Protein AF-A0A892ZCK6-F1 (afdb_monomer)

pLDDT: mean 88.58, std 11.49, range [42.09, 98.31]

Secondary structure (DSSP, 8-state):
-------------HHHHHHHHHHHHHTTS-HHHHHHHHHHHHHHHHHHTTSTTHHHHHHHHHHHHHHHHHHHHHHHHHHS-THHHHHHHHHHHHHHHHHHHHTT-

InterPro domains:
  IPR005569 Arc-like DNA binding domain [PF03869] (2-44)
  IPR010985 Ribbon-helix-helix [SSF47598] (3-45)
  IPR013321 Arc-type ribbon-helix-helix [G3DSA:1.10.1220.10] (1-48)

Solvent-accessible surface area (backbone atoms only — not comparable to full-atom values): 6081 Å² total; per-residue (Å²): 134,85,76,90,69,76,84,80,85,77,89,67,59,69,68,60,48,54,52,46,45,53,50,10,56,76,70,74,45,53,52,65,57,46,51,50,50,52,51,53,52,43,52,50,33,13,60,76,59,74,34,101,56,11,52,61,52,50,53,54,52,49,56,51,50,52,54,50,51,52,52,50,51,54,48,48,46,67,78,64,39,56,65,65,58,52,51,52,50,53,53,50,53,51,52,52,50,54,51,53,58,63,75,73,111

Foldseek 3Di:
DPDPDDDDDDDDDPVVQVVLCVVCVVVVHDSVVSVVVVVVVLVVLCVVVVHNRSVVVVVVVVVVVVVVVVVVVVVCCVVPVCPVVVVVVVVVVVVVVVVVVVVVD

Mean predicted aligned error: 10.71 Å

Structure (mmCIF, N/CA/C/O backbone):
data_AF-A0A892ZCK6-F1
#
_entry.id   AF-A0A892ZCK6-F1
#
loop_
_atom_site.group_PDB
_atom_site.id
_atom_site.type_symbol
_atom_site.label_atom_id
_atom_site.label_alt_id
_atom_site.label_comp_id
_atom_site.label_asym_id
_atom_site.label_entity_id
_atom_site.label_seq_id
_atom_site.pdbx_PDB_ins_code
_atom_site.Cartn_x
_atom_site.Cartn_y
_atom_site.Cartn_z
_atom_site.occupancy
_atom_site.B_iso_or_equiv
_atom_site.auth_seq_id
_atom_site.auth_comp_id
_atom_site.auth_asym_id
_atom_site.auth_atom_id
_atom_site.pdbx_PDB_model_num
ATOM 1 N N . MET A 1 1 ? 3.701 10.411 31.378 1.00 42.09 1 MET A N 1
ATOM 2 C CA . MET A 1 1 ? 2.439 11.151 31.573 1.00 42.09 1 MET A CA 1
ATOM 3 C C . MET A 1 1 ? 1.363 10.464 30.758 1.00 42.09 1 MET A C 1
ATOM 5 O O . MET A 1 1 ? 1.347 10.606 29.542 1.00 42.09 1 MET A O 1
ATOM 9 N N . SER A 1 2 ? 0.539 9.650 31.408 1.00 49.34 2 SER A N 1
ATOM 10 C CA . SER A 1 2 ? -0.589 8.976 30.768 1.00 49.34 2 SER A CA 1
ATOM 11 C C . SER A 1 2 ? -1.678 10.024 30.560 1.00 49.34 2 SER A C 1
ATOM 13 O O . SER A 1 2 ? -2.291 10.463 31.527 1.00 49.34 2 SER A O 1
ATOM 15 N N . ARG A 1 3 ? -1.847 10.517 29.326 1.00 60.03 3 ARG A N 1
ATOM 16 C CA . ARG A 1 3 ? -3.019 11.331 28.992 1.00 60.03 3 ARG A CA 1
ATOM 17 C C . ARG A 1 3 ? -4.241 10.436 29.178 1.00 60.03 3 ARG A C 1
ATOM 19 O O . ARG A 1 3 ? -4.319 9.385 28.548 1.00 60.03 3 ARG A O 1
ATOM 26 N N . ASP A 1 4 ? -5.144 10.865 30.049 1.00 64.44 4 ASP A N 1
ATOM 27 C CA . ASP A 1 4 ? -6.432 10.244 30.362 1.00 64.44 4 ASP A CA 1
ATOM 28 C C . ASP A 1 4 ? -7.380 10.388 29.154 1.00 64.44 4 ASP A C 1
ATOM 30 O O . ASP A 1 4 ? -8.356 11.135 29.156 1.00 64.44 4 ASP A O 1
ATOM 34 N N . ILE A 1 5 ? -7.010 9.771 28.031 1.00 66.12 5 ILE A N 1
ATOM 35 C CA . ILE A 1 5 ? -7.838 9.737 26.830 1.00 66.12 5 ILE A CA 1
ATOM 36 C C . ILE A 1 5 ? -8.816 8.594 27.041 1.00 66.12 5 ILE A C 1
ATOM 38 O O . ILE A 1 5 ? -8.431 7.423 27.001 1.00 66.12 5 ILE A O 1
ATOM 42 N N . ALA A 1 6 ? -10.080 8.940 27.280 1.00 71.12 6 ALA A N 1
ATOM 43 C CA . ALA A 1 6 ? -11.150 7.959 27.334 1.00 71.12 6 ALA A CA 1
ATOM 44 C C . ALA A 1 6 ? -11.124 7.111 26.044 1.00 71.12 6 ALA A C 1
ATOM 46 O O . ALA A 1 6 ? -11.071 7.682 24.949 1.00 71.12 6 ALA A O 1
ATOM 47 N N . PRO A 1 7 ? -11.146 5.769 26.137 1.00 75.75 7 PRO A N 1
ATOM 48 C CA . PRO A 1 7 ? -11.122 4.913 24.960 1.00 75.75 7 PRO A CA 1
ATOM 49 C C . PRO A 1 7 ? -12.286 5.246 24.021 1.00 75.75 7 PRO A C 1
ATOM 51 O O . PRO A 1 7 ? -13.448 5.220 24.430 1.00 75.75 7 PRO A O 1
ATOM 54 N N . PHE A 1 8 ? -11.990 5.532 22.753 1.00 81.88 8 PHE A N 1
ATOM 55 C CA . PHE A 1 8 ? -13.029 5.717 21.745 1.00 81.88 8 PHE A CA 1
ATOM 56 C C . PHE A 1 8 ? -13.522 4.347 21.260 1.00 81.88 8 PHE A C 1
ATOM 58 O O . PHE A 1 8 ? -12.799 3.598 20.601 1.00 81.88 8 PHE A O 1
ATOM 65 N N . G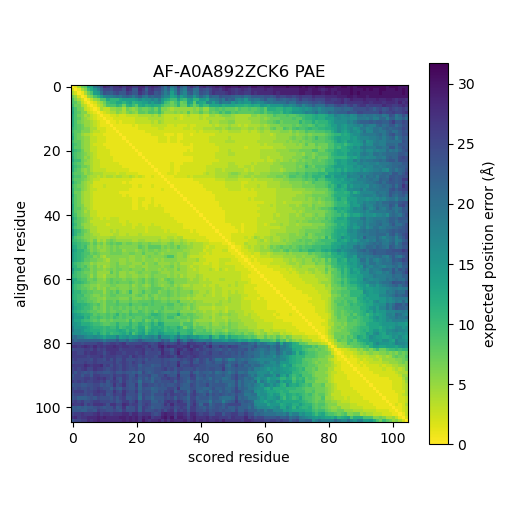LY A 1 9 ? -14.756 3.991 21.621 1.00 85.69 9 GLY A N 1
ATOM 66 C CA . GLY A 1 9 ? -15.356 2.708 21.258 1.00 85.69 9 GLY A CA 1
ATOM 67 C C . GLY A 1 9 ? -15.796 2.664 19.795 1.00 85.69 9 GLY A C 1
ATOM 68 O O . GLY A 1 9 ? -16.920 3.051 19.479 1.00 85.69 9 GLY A O 1
ATOM 69 N N . VAL A 1 10 ? -14.948 2.141 18.908 1.00 90.50 10 VAL A N 1
ATOM 70 C CA . VAL A 1 10 ? -15.309 1.909 17.499 1.00 90.50 10 VAL A CA 1
ATOM 71 C C . VAL A 1 10 ? -16.105 0.608 17.370 1.00 90.50 10 VAL A C 1
ATOM 73 O O . VAL A 1 10 ? -15.629 -0.467 17.739 1.00 90.50 10 VAL A O 1
ATOM 76 N N . ARG A 1 11 ? -17.318 0.680 16.809 1.00 93.44 11 ARG A N 1
ATOM 77 C CA . ARG A 1 11 ? -18.095 -0.512 16.435 1.00 93.44 11 ARG A CA 1
ATOM 78 C C . ARG A 1 11 ? -17.607 -1.019 15.082 1.00 93.44 11 ARG A C 1
ATOM 80 O O . ARG A 1 11 ? -17.849 -0.375 14.067 1.00 93.44 11 ARG A O 1
ATOM 87 N N . MET A 1 12 ? -16.932 -2.165 15.075 1.00 94.69 12 MET A N 1
ATOM 88 C CA . MET A 1 12 ? -16.378 -2.773 13.862 1.00 94.69 12 MET A CA 1
ATOM 89 C C . MET A 1 12 ? -17.004 -4.147 13.599 1.00 94.69 12 MET A C 1
ATOM 91 O O . MET A 1 12 ? -17.217 -4.896 14.558 1.00 94.69 12 MET A O 1
ATOM 95 N N . PRO A 1 13 ? -17.254 -4.516 12.327 1.00 97.75 13 PRO A N 1
ATOM 96 C CA . PRO A 1 13 ? -17.563 -5.894 11.956 1.00 97.75 13 PRO A CA 1
ATOM 97 C C . PRO A 1 13 ? -16.478 -6.865 12.441 1.00 97.75 13 PRO A C 1
ATOM 99 O O . PRO A 1 13 ? -15.295 -6.511 12.477 1.00 97.75 13 PRO A O 1
ATOM 102 N N . ALA A 1 14 ? -16.871 -8.094 12.788 1.00 96.88 14 ALA A N 1
ATOM 103 C CA . ALA A 1 14 ? -15.952 -9.095 13.336 1.00 96.88 14 ALA A CA 1
ATOM 104 C C . ALA A 1 14 ? -14.781 -9.392 12.384 1.00 96.88 14 ALA A C 1
ATOM 106 O O . ALA A 1 14 ? -13.630 -9.402 12.814 1.00 96.88 14 ALA A O 1
ATOM 107 N N . ASP A 1 15 ? -15.059 -9.536 11.088 1.00 98.06 15 ASP A N 1
ATOM 108 C CA . ASP A 1 15 ? -14.040 -9.851 10.081 1.00 98.06 15 ASP A CA 1
ATOM 109 C C . ASP A 1 15 ? -12.998 -8.736 9.941 1.00 98.06 15 ASP A C 1
ATOM 111 O O . ASP A 1 15 ? -11.793 -9.000 9.877 1.00 98.06 15 ASP A O 1
ATOM 115 N N . LEU A 1 16 ? -13.445 -7.475 9.972 1.00 97.62 16 LEU A N 1
ATOM 116 C CA . LEU A 1 16 ? -12.553 -6.317 9.938 1.00 97.62 16 LEU A CA 1
ATOM 117 C C . LEU A 1 16 ? -11.664 -6.281 11.184 1.00 97.62 16 LEU A C 1
ATOM 119 O O . LEU A 1 16 ? -10.450 -6.113 11.072 1.00 97.62 16 LEU A O 1
ATOM 123 N N . LYS A 1 17 ? -12.251 -6.491 12.367 1.00 96.44 17 LYS A N 1
ATOM 124 C CA . LYS A 1 17 ? -11.499 -6.530 13.623 1.00 96.44 17 LYS A CA 1
ATOM 125 C C . LYS A 1 17 ? -10.445 -7.643 13.609 1.00 96.44 17 LYS A C 1
ATOM 127 O O . LYS A 1 17 ? -9.285 -7.367 13.901 1.00 96.44 17 LYS A O 1
ATOM 132 N N . ASN A 1 18 ? -10.814 -8.860 13.208 1.00 97.94 18 ASN A N 1
ATOM 133 C CA . ASN A 1 18 ? -9.897 -10.004 13.128 1.00 97.94 18 ASN A CA 1
ATOM 134 C C . ASN A 1 18 ? -8.739 -9.745 12.150 1.00 97.94 18 ASN A C 1
ATOM 136 O O . ASN A 1 18 ? -7.582 -10.084 12.423 1.00 97.94 18 ASN A O 1
ATOM 140 N N . THR A 1 19 ? -9.042 -9.104 11.019 1.00 98.19 19 THR A N 1
ATOM 141 C CA . THR A 1 19 ? -8.041 -8.714 10.020 1.00 98.19 19 THR A CA 1
ATOM 142 C C . THR A 1 19 ? -7.049 -7.714 10.608 1.00 98.19 19 THR A C 1
ATOM 144 O O . THR A 1 19 ? -5.837 -7.914 10.513 1.00 98.19 19 THR A O 1
ATOM 147 N N . LEU A 1 20 ? -7.547 -6.667 11.270 1.00 97.62 20 LEU A N 1
ATOM 148 C CA . LEU A 1 20 ? -6.709 -5.650 11.903 1.00 97.62 20 LEU A CA 1
ATOM 149 C C . LEU A 1 20 ? -5.878 -6.225 13.055 1.00 97.62 20 LEU A C 1
ATOM 151 O O . LEU A 1 20 ? -4.702 -5.900 13.161 1.00 97.62 20 LEU A O 1
ATOM 155 N N . GLU A 1 21 ? -6.425 -7.128 13.871 1.00 97.62 21 GLU A N 1
ATOM 156 C CA . GLU A 1 21 ? -5.665 -7.801 14.933 1.00 97.62 21 GLU A CA 1
ATOM 157 C C . GLU A 1 21 ? -4.521 -8.653 14.377 1.00 97.62 21 GLU A C 1
ATOM 159 O O . GLU A 1 21 ? -3.424 -8.667 14.937 1.00 97.62 21 GLU A O 1
ATOM 164 N N . THR A 1 22 ? -4.755 -9.344 13.260 1.00 98.31 22 THR A N 1
ATOM 165 C CA . THR A 1 22 ? -3.719 -10.138 12.589 1.00 98.31 22 THR A CA 1
ATOM 166 C C . THR A 1 22 ? -2.596 -9.244 12.070 1.00 98.31 22 THR A C 1
ATOM 168 O O . THR A 1 22 ? -1.421 -9.543 12.285 1.00 98.31 22 THR A O 1
ATOM 171 N N . LYS A 1 23 ? -2.940 -8.119 11.432 1.00 98.19 23 LYS A N 1
ATOM 172 C CA . LYS A 1 23 ? -1.955 -7.155 10.925 1.00 98.19 23 LYS A CA 1
ATOM 173 C C . LYS A 1 23 ? -1.197 -6.460 12.062 1.00 98.19 23 LYS A C 1
ATOM 175 O O . LYS A 1 23 ? 0.026 -6.401 12.011 1.00 98.19 23 LYS A O 1
ATOM 180 N N . ALA A 1 24 ? -1.888 -6.068 13.134 1.00 98.06 24 ALA A N 1
ATOM 181 C CA . ALA A 1 24 ? -1.278 -5.494 14.333 1.00 98.06 24 ALA A CA 1
ATOM 182 C C . ALA A 1 24 ? -0.218 -6.425 14.940 1.00 98.06 24 ALA A C 1
ATOM 184 O O . ALA A 1 24 ? 0.901 -5.994 15.218 1.00 98.06 24 ALA A O 1
ATOM 185 N N . LYS A 1 25 ? -0.541 -7.722 15.077 1.00 98.00 25 LYS A N 1
ATOM 186 C CA . LYS A 1 25 ? 0.403 -8.745 15.554 1.00 98.00 25 LYS A CA 1
ATOM 187 C C . LYS A 1 25 ? 1.605 -8.897 14.624 1.00 98.00 25 LYS A C 1
ATOM 189 O O . LYS A 1 25 ? 2.728 -8.926 15.115 1.00 98.00 25 LYS A O 1
ATOM 194 N N . ALA A 1 26 ? 1.380 -8.967 13.310 1.00 98.12 26 ALA A N 1
ATOM 195 C CA . ALA A 1 26 ? 2.459 -9.063 12.323 1.00 98.12 26 ALA A CA 1
ATOM 196 C C . ALA A 1 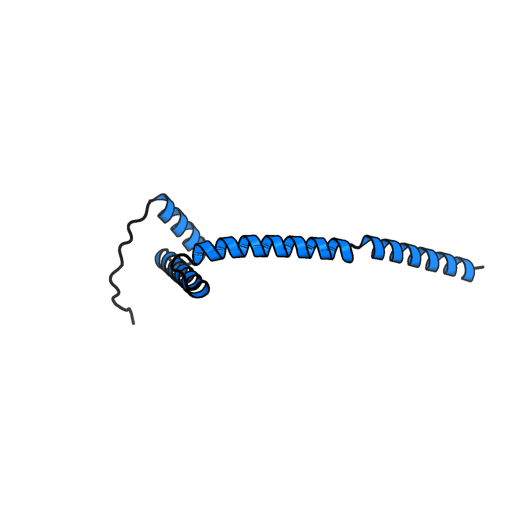26 ? 3.403 -7.846 12.370 1.00 98.12 26 ALA A C 1
ATOM 198 O O . ALA A 1 26 ? 4.608 -7.999 12.204 1.00 98.12 26 ALA A O 1
ATOM 199 N N . ASN A 1 27 ? 2.858 -6.666 12.673 1.00 97.38 27 ASN A N 1
ATOM 200 C CA . ASN A 1 27 ? 3.597 -5.412 12.806 1.00 97.38 27 ASN A CA 1
ATOM 201 C C . ASN A 1 27 ? 4.159 -5.171 14.223 1.00 97.38 27 ASN A C 1
ATOM 203 O O . ASN A 1 27 ? 4.737 -4.118 14.480 1.00 97.38 27 ASN A O 1
ATOM 207 N N . GLY A 1 28 ? 3.972 -6.104 15.166 1.00 97.38 28 GLY A N 1
ATOM 208 C CA . GLY A 1 28 ? 4.495 -5.991 16.531 1.00 97.38 28 GLY A CA 1
ATOM 209 C C . GLY A 1 28 ? 3.872 -4.871 17.376 1.00 97.38 28 GLY A C 1
ATOM 210 O O . GLY A 1 28 ? 4.525 -4.370 18.290 1.00 97.38 28 GLY A O 1
ATOM 211 N N . ARG A 1 29 ? 2.624 -4.464 17.100 1.00 96.19 29 ARG A N 1
ATOM 212 C CA . ARG A 1 29 ? 1.941 -3.371 17.818 1.00 96.19 29 ARG A CA 1
ATOM 213 C C . ARG A 1 29 ? 0.533 -3.737 18.287 1.00 96.19 29 ARG A C 1
ATOM 215 O O . ARG A 1 29 ? -0.032 -4.761 17.911 1.00 96.19 29 ARG A O 1
ATOM 222 N N . SER A 1 30 ? -0.035 -2.909 19.167 1.00 96.50 30 SER A N 1
ATOM 223 C CA . SER A 1 30 ? -1.405 -3.104 19.656 1.00 96.50 30 SER A CA 1
ATOM 224 C C . SER A 1 30 ? -2.430 -2.830 18.552 1.00 96.50 30 SER A C 1
ATOM 226 O O . SER A 1 30 ? -2.171 -2.052 17.635 1.00 96.50 30 SER A O 1
ATOM 228 N N . LEU A 1 31 ? -3.629 -3.415 18.670 1.00 95.06 31 LEU A N 1
ATOM 229 C CA . LEU A 1 31 ? -4.735 -3.126 17.748 1.00 95.06 31 LEU A CA 1
ATOM 230 C C . LEU A 1 31 ? -5.032 -1.621 17.674 1.00 95.06 31 LEU A C 1
ATOM 232 O O . LEU A 1 31 ? -5.281 -1.096 16.597 1.00 95.06 31 LEU A O 1
ATOM 236 N N . ASN A 1 32 ? -4.968 -0.916 18.807 1.00 93.69 32 ASN A N 1
ATOM 237 C CA . ASN A 1 32 ? -5.197 0.525 18.831 1.00 93.69 32 ASN A CA 1
ATOM 238 C C . ASN A 1 32 ? -4.131 1.285 18.027 1.00 93.69 32 ASN A C 1
ATOM 240 O O . ASN A 1 32 ? -4.480 2.153 17.238 1.00 93.69 32 ASN A O 1
ATOM 244 N N . ALA A 1 33 ? -2.851 0.933 18.187 1.00 94.62 33 ALA A N 1
ATOM 245 C CA . ALA A 1 33 ? -1.771 1.545 17.413 1.00 94.62 33 ALA A CA 1
ATOM 246 C C . ALA A 1 33 ? -1.914 1.267 15.905 1.00 94.62 33 ALA A C 1
ATOM 248 O O . ALA A 1 33 ? -1.705 2.163 15.101 1.00 94.62 33 ALA A O 1
ATOM 249 N N . GLU A 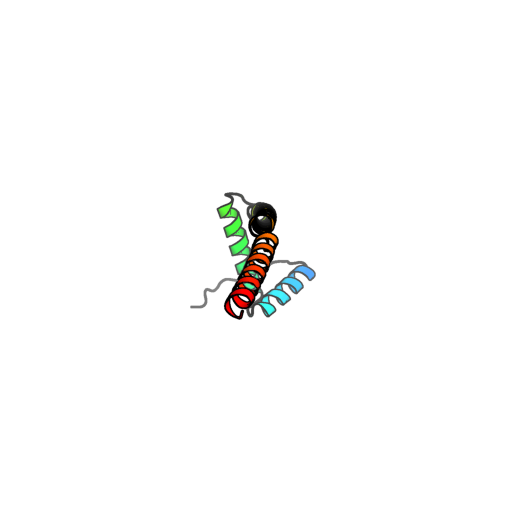1 34 ? -2.332 0.055 15.526 1.00 97.19 34 GLU A N 1
ATOM 250 C CA . GLU A 1 34 ? -2.597 -0.330 14.131 1.00 97.19 34 GLU A CA 1
ATOM 251 C C . GLU A 1 34 ? -3.744 0.467 13.491 1.00 97.19 34 GLU A C 1
ATOM 253 O O . GLU A 1 34 ? -3.676 0.812 12.310 1.00 97.19 34 GLU A O 1
ATOM 258 N N . VAL A 1 35 ? -4.803 0.735 14.261 1.00 95.56 35 VAL A N 1
ATOM 259 C CA . VAL A 1 35 ? -5.953 1.529 13.812 1.00 95.56 35 VAL A CA 1
ATOM 260 C C . VAL A 1 35 ? -5.575 2.999 13.676 1.00 95.56 35 VAL A C 1
ATOM 262 O O . VAL A 1 35 ? -5.884 3.594 12.651 1.00 95.56 35 VAL A O 1
ATOM 265 N N . VAL A 1 36 ? -4.905 3.575 14.680 1.00 94.56 36 VAL A N 1
ATOM 266 C CA . VAL A 1 36 ? -4.479 4.983 14.649 1.00 94.56 36 VAL A CA 1
ATOM 267 C C . VAL A 1 36 ? -3.584 5.248 13.443 1.00 94.56 36 VAL A C 1
ATOM 269 O O . VAL A 1 36 ? -3.878 6.149 12.671 1.00 94.56 36 VAL A O 1
ATOM 272 N N . ASP A 1 37 ? -2.576 4.409 13.230 1.00 96.25 37 ASP A N 1
ATOM 273 C CA . ASP A 1 37 ? -1.642 4.529 12.109 1.00 96.25 37 ASP A CA 1
ATOM 274 C C . ASP A 1 37 ? -2.343 4.514 10.743 1.00 96.25 37 ASP A C 1
ATOM 276 O O . ASP A 1 37 ? -2.114 5.392 9.920 1.00 96.25 37 ASP A O 1
ATOM 280 N N . ARG A 1 38 ? -3.296 3.598 10.527 1.00 95.69 38 ARG A N 1
ATOM 281 C CA . ARG A 1 38 ? -4.104 3.580 9.292 1.00 95.69 38 ARG A CA 1
ATOM 282 C C . ARG A 1 38 ? -4.937 4.833 9.090 1.00 95.69 38 ARG A C 1
ATOM 284 O O . ARG A 1 38 ? -5.127 5.264 7.956 1.00 95.69 38 ARG A O 1
ATOM 291 N N . LEU A 1 39 ? -5.502 5.370 10.169 1.00 95.06 39 LEU A N 1
ATOM 292 C CA . LEU A 1 39 ? -6.295 6.592 10.096 1.00 95.06 39 LEU A CA 1
ATOM 293 C 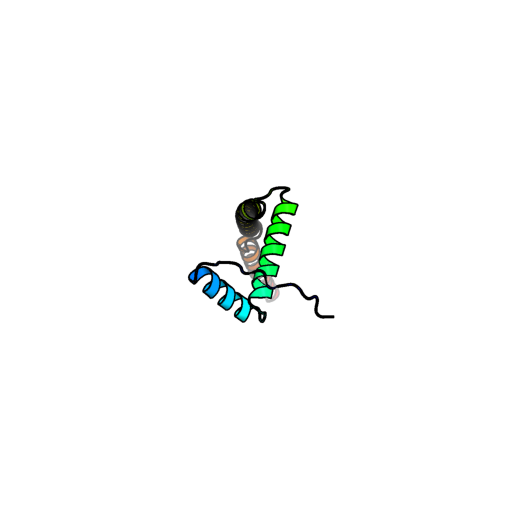C . LEU A 1 39 ? -5.396 7.789 9.772 1.00 95.06 39 LEU A C 1
ATOM 295 O O . LEU A 1 39 ? -5.760 8.597 8.924 1.00 95.06 39 LEU A O 1
ATOM 299 N N . GLU A 1 40 ? -4.216 7.876 10.387 1.00 96.00 40 GLU A N 1
ATOM 300 C CA . GLU A 1 40 ? -3.220 8.910 10.087 1.00 96.00 40 GLU A CA 1
ATOM 301 C C . GLU A 1 40 ? -2.745 8.831 8.629 1.00 96.00 40 GLU A C 1
ATOM 303 O O . GLU A 1 40 ? -2.713 9.855 7.944 1.00 96.00 40 GLU A O 1
ATOM 308 N N . GLU A 1 41 ? -2.463 7.629 8.117 1.00 95.69 41 GLU A N 1
ATOM 309 C CA . GLU A 1 41 ? -2.127 7.416 6.705 1.00 95.69 41 GLU A CA 1
ATOM 310 C C . GLU A 1 41 ? -3.262 7.855 5.772 1.00 95.69 41 GLU A C 1
ATOM 312 O O . GLU A 1 41 ? -3.011 8.583 4.811 1.00 95.69 41 GLU A O 1
ATOM 317 N N . SER A 1 42 ? -4.511 7.481 6.071 1.00 94.50 42 SER A N 1
ATOM 318 C CA . SER A 1 42 ? -5.675 7.889 5.273 1.00 94.50 42 SER A CA 1
ATOM 319 C C . SER A 1 42 ? -5.798 9.412 5.191 1.00 94.50 42 SER A C 1
ATOM 321 O O . SER A 1 42 ? -5.982 9.951 4.103 1.00 94.50 42 SER A O 1
ATOM 323 N N . ILE A 1 43 ? -5.643 10.114 6.317 1.00 95.38 43 ILE A N 1
ATOM 324 C CA . ILE A 1 43 ? -5.694 11.583 6.355 1.00 95.38 43 ILE A CA 1
ATOM 325 C C . ILE A 1 43 ? -4.500 12.204 5.617 1.00 95.38 43 ILE A C 1
ATOM 327 O O . ILE A 1 43 ? -4.641 13.231 4.953 1.00 95.38 43 ILE A O 1
ATOM 331 N N . SER A 1 44 ? -3.316 11.596 5.700 1.00 95.00 44 SER A N 1
ATOM 332 C CA . SER A 1 44 ? -2.146 12.039 4.933 1.00 95.00 44 SER A CA 1
ATOM 333 C C . SER A 1 44 ? -2.406 11.974 3.422 1.00 95.00 44 SER A C 1
ATOM 335 O O . SER A 1 44 ? -2.137 12.941 2.706 1.00 95.00 44 SER A O 1
ATOM 337 N N . MET A 1 45 ? -3.011 10.880 2.946 1.00 94.00 45 MET A N 1
ATOM 338 C CA . MET A 1 45 ? -3.402 10.714 1.540 1.00 94.00 45 MET A CA 1
ATOM 339 C C . MET A 1 45 ? -4.460 11.740 1.115 1.00 94.00 45 MET A C 1
ATOM 341 O O . MET A 1 45 ? -4.359 12.313 0.029 1.00 94.00 45 MET A O 1
ATOM 345 N N . ASP A 1 46 ? -5.442 12.016 1.976 1.00 94.00 46 ASP A N 1
ATOM 346 C CA . ASP A 1 46 ? -6.450 13.060 1.750 1.00 94.00 46 ASP A CA 1
ATOM 347 C C . ASP A 1 46 ? -5.803 14.439 1.551 1.00 94.00 46 ASP A C 1
ATOM 349 O O . ASP A 1 46 ? -6.128 15.160 0.602 1.00 94.00 46 ASP A O 1
ATOM 353 N N . ASN A 1 47 ? -4.803 14.769 2.372 1.00 93.50 47 ASN A N 1
ATOM 354 C CA . ASN A 1 47 ? -4.055 16.020 2.258 1.00 93.50 47 ASN A CA 1
ATOM 355 C C . ASN A 1 47 ? -3.229 16.105 0.967 1.00 93.50 47 ASN A C 1
ATOM 357 O O . ASN A 1 47 ? -3.199 17.161 0.336 1.00 93.50 47 ASN A O 1
ATOM 361 N N . TRP A 1 48 ? -2.571 15.019 0.548 1.00 91.81 48 TRP A N 1
ATOM 362 C CA . TRP A 1 48 ? -1.779 15.002 -0.692 1.00 91.81 48 TRP A CA 1
ATOM 363 C C . TRP A 1 48 ? -2.623 15.278 -1.932 1.00 91.81 48 TRP A C 1
ATOM 365 O O . TRP A 1 48 ? -2.173 15.959 -2.852 1.00 91.81 48 TRP A O 1
ATOM 375 N N . HIS A 1 49 ? -3.853 14.772 -1.943 1.00 89.75 49 HIS A N 1
ATOM 376 C CA . HIS A 1 49 ? -4.778 14.951 -3.056 1.00 89.75 49 HIS A CA 1
ATOM 377 C C . HIS A 1 49 ? -5.730 16.138 -2.877 1.00 89.75 49 HIS A C 1
ATOM 379 O O . HIS A 1 49 ? -6.553 16.377 -3.760 1.00 89.75 49 HIS A O 1
ATOM 385 N N . ASN A 1 50 ? -5.622 16.882 -1.768 1.00 91.56 50 ASN A N 1
ATOM 386 C CA . ASN A 1 50 ? -6.540 17.960 -1.403 1.00 91.56 50 ASN A CA 1
ATOM 387 C C . ASN A 1 50 ? -8.019 17.525 -1.545 1.00 91.56 50 ASN A C 1
ATOM 389 O O . ASN A 1 50 ? -8.826 18.199 -2.189 1.00 91.56 50 ASN A O 1
ATOM 393 N N . SER A 1 51 ? -8.349 16.338 -1.018 1.00 92.25 51 SER A N 1
ATOM 394 C CA . SER A 1 51 ? -9.652 15.682 -1.178 1.00 92.25 51 SER A CA 1
ATOM 395 C C . SER A 1 51 ? -9.963 14.739 -0.016 1.00 92.25 51 SER A C 1
ATOM 397 O O . SER A 1 51 ? -9.102 13.965 0.372 1.00 92.25 51 SER A O 1
ATOM 399 N N . ASP A 1 52 ? -11.223 14.677 0.433 1.00 89.81 52 ASP A N 1
ATOM 400 C CA . ASP A 1 52 ? -11.705 13.734 1.471 1.00 89.81 52 ASP A CA 1
ATOM 401 C C . ASP A 1 52 ? -11.697 12.247 1.042 1.00 89.81 52 ASP A C 1
ATOM 403 O O . ASP A 1 52 ? -12.193 11.363 1.746 1.00 89.81 52 ASP A O 1
ATOM 407 N N . LYS A 1 53 ? -11.243 11.964 -0.182 1.00 90.50 53 LYS A N 1
ATOM 408 C CA . LYS A 1 53 ? -11.091 10.612 -0.735 1.00 90.50 53 LYS A CA 1
ATOM 409 C C . LYS A 1 53 ? -9.708 10.425 -1.349 1.00 90.50 53 LYS A C 1
ATOM 411 O O . LYS A 1 53 ? -9.563 9.675 -2.317 1.00 90.50 53 LYS A O 1
ATOM 416 N N . GLY A 1 54 ? -8.700 11.110 -0.817 1.00 89.75 54 GLY A N 1
ATOM 417 C CA . GLY A 1 54 ? -7.325 11.030 -1.294 1.00 89.75 54 GLY A CA 1
ATOM 418 C C . GLY A 1 54 ? -6.818 9.601 -1.348 1.00 89.75 54 GLY A C 1
ATOM 419 O O . GLY A 1 54 ? -6.248 9.225 -2.363 1.00 89.75 54 GLY A O 1
ATOM 420 N N . TYR A 1 55 ? -7.157 8.761 -0.364 1.00 87.25 55 TYR A N 1
ATOM 421 C CA . TYR A 1 55 ? -6.808 7.332 -0.393 1.00 87.25 55 TYR A CA 1
ATOM 422 C C . TYR A 1 55 ? -7.272 6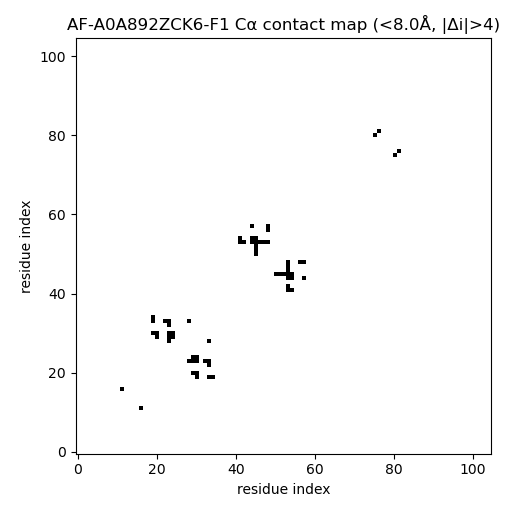.607 -1.675 1.00 87.25 55 TYR A C 1
ATOM 424 O O . TYR A 1 55 ? -6.579 5.725 -2.182 1.00 87.25 55 TYR A O 1
ATOM 432 N N . SER A 1 56 ? -8.431 6.980 -2.235 1.00 89.88 56 SER A N 1
ATOM 433 C CA . SER A 1 56 ? -8.937 6.398 -3.487 1.00 89.88 56 SER A CA 1
ATOM 434 C C . SER A 1 56 ? -8.136 6.883 -4.694 1.00 89.88 56 SER A C 1
ATOM 436 O O . SER A 1 56 ? -7.834 6.098 -5.591 1.00 89.88 56 SER A O 1
ATOM 438 N N . PHE A 1 57 ? -7.759 8.163 -4.709 1.00 90.25 57 PHE A N 1
ATOM 439 C CA . PHE A 1 57 ? -6.912 8.728 -5.760 1.00 90.25 57 PHE A CA 1
ATOM 440 C C . PHE A 1 57 ? -5.485 8.177 -5.703 1.00 90.25 57 PHE A C 1
ATOM 442 O O . PHE A 1 57 ? -4.903 7.902 -6.749 1.00 90.25 57 PHE A O 1
ATOM 449 N N . THR A 1 58 ? -4.952 7.934 -4.503 1.00 89.88 58 THR A N 1
ATOM 450 C CA . THR A 1 58 ? -3.637 7.316 -4.310 1.00 89.88 58 THR A CA 1
ATOM 451 C C . THR A 1 58 ? -3.592 5.910 -4.901 1.00 89.88 58 THR A C 1
ATOM 453 O O . THR A 1 58 ? -2.604 5.557 -5.540 1.00 89.88 58 THR A O 1
ATOM 456 N N . LEU A 1 59 ? -4.660 5.115 -4.751 1.00 88.69 59 LEU A N 1
ATOM 457 C CA . LEU A 1 59 ? -4.726 3.776 -5.343 1.00 88.69 59 LEU A CA 1
ATOM 458 C C . LEU A 1 59 ? -4.654 3.824 -6.877 1.00 88.69 59 LEU A C 1
ATOM 460 O O . LEU A 1 59 ? -3.879 3.082 -7.475 1.00 88.69 59 LEU A O 1
ATOM 464 N N . ILE A 1 60 ? -5.409 4.733 -7.502 1.00 90.06 60 ILE A N 1
ATOM 465 C CA . ILE A 1 60 ? -5.389 4.930 -8.960 1.00 90.06 60 ILE A CA 1
ATOM 466 C C . ILE A 1 60 ? -3.993 5.369 -9.421 1.00 90.06 60 ILE A C 1
ATOM 468 O O . ILE A 1 60 ? -3.428 4.775 -10.338 1.00 90.06 60 ILE A O 1
ATOM 472 N N . ALA A 1 61 ? -3.408 6.362 -8.746 1.00 89.56 61 ALA A N 1
ATOM 473 C CA . ALA A 1 61 ? -2.075 6.863 -9.068 1.00 89.56 61 ALA A CA 1
ATOM 474 C C . ALA A 1 61 ? -0.995 5.774 -8.936 1.00 89.56 61 ALA A C 1
ATOM 476 O O . ALA A 1 61 ? -0.086 5.698 -9.762 1.00 89.56 61 ALA A O 1
ATOM 477 N N . LEU A 1 62 ? -1.101 4.898 -7.931 1.00 91.81 62 LEU A N 1
ATOM 478 C CA . LEU A 1 62 ? -0.176 3.781 -7.752 1.00 91.81 62 LEU A CA 1
ATOM 479 C C . LEU A 1 62 ? -0.282 2.767 -8.898 1.00 91.81 62 LEU A C 1
ATOM 481 O O . LEU A 1 62 ? 0.741 2.324 -9.416 1.00 91.81 62 LEU A O 1
ATOM 485 N N . GLU A 1 63 ? -1.499 2.408 -9.315 1.00 93.25 63 GLU A N 1
ATOM 486 C CA . GLU A 1 63 ? -1.700 1.508 -10.456 1.00 93.25 63 GLU A CA 1
ATOM 487 C C . GLU A 1 63 ? -1.103 2.074 -11.749 1.00 93.25 63 GLU A C 1
ATOM 489 O O . GLU A 1 63 ? -0.520 1.335 -12.546 1.00 93.25 63 GLU A O 1
ATOM 494 N N . GLU A 1 64 ? -1.240 3.380 -11.970 1.00 94.50 64 GLU A N 1
ATOM 495 C CA . GLU A 1 64 ? -0.647 4.068 -13.116 1.00 94.50 64 GLU A CA 1
ATOM 496 C C . GLU A 1 64 ? 0.882 4.073 -13.045 1.00 94.50 64 GLU A C 1
ATOM 498 O O . GLU A 1 64 ? 1.533 3.702 -14.024 1.00 94.50 64 GLU A O 1
ATOM 503 N N . ALA A 1 65 ? 1.452 4.390 -11.881 1.00 95.25 65 ALA A N 1
ATOM 504 C CA . ALA A 1 65 ? 2.896 4.394 -11.667 1.00 95.25 65 ALA A CA 1
ATOM 505 C C . ALA A 1 65 ? 3.521 3.004 -11.873 1.00 95.25 65 ALA A C 1
ATOM 507 O O . ALA A 1 65 ? 4.574 2.884 -12.498 1.00 95.25 65 ALA A O 1
ATOM 508 N N . VAL A 1 66 ? 2.865 1.934 -11.407 1.00 96.75 66 VAL A N 1
ATOM 509 C CA . VA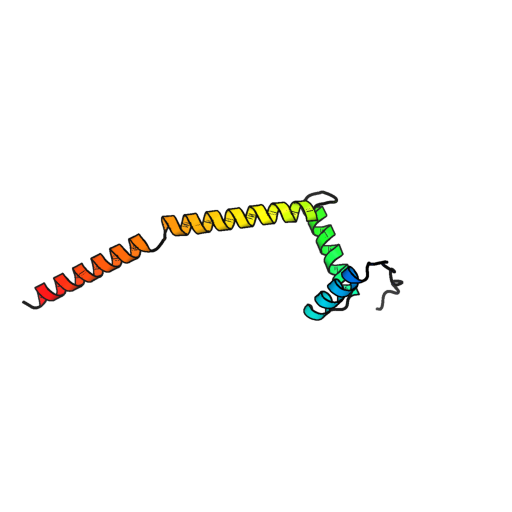L A 1 66 ? 3.321 0.552 -11.642 1.00 96.75 66 VAL A CA 1
ATOM 510 C C . VAL A 1 66 ? 3.312 0.222 -13.135 1.00 96.75 66 VAL A C 1
ATOM 512 O O . VAL A 1 66 ? 4.300 -0.296 -13.653 1.00 96.75 66 VAL A O 1
ATOM 515 N N . LYS A 1 67 ? 2.240 0.579 -13.857 1.00 96.69 67 LYS A N 1
ATOM 516 C CA . LYS A 1 67 ? 2.169 0.382 -15.316 1.00 96.69 67 LYS A CA 1
ATOM 517 C C . LYS A 1 67 ? 3.272 1.146 -16.044 1.00 96.69 67 LYS A C 1
ATOM 519 O O . LYS A 1 67 ? 3.827 0.641 -17.017 1.00 96.69 67 LYS A O 1
ATOM 524 N N . GLU A 1 68 ? 3.574 2.365 -15.615 1.00 96.94 68 GLU A N 1
ATOM 525 C CA . GLU A 1 68 ? 4.653 3.166 -16.191 1.00 96.94 68 GLU A CA 1
ATOM 526 C C . GLU A 1 68 ? 6.037 2.570 -15.900 1.00 96.94 68 GLU A C 1
ATOM 528 O O . GLU A 1 68 ? 6.875 2.496 -16.803 1.00 96.94 68 GLU A O 1
ATOM 533 N N . ALA A 1 69 ? 6.258 2.061 -14.688 1.00 95.69 69 ALA A N 1
ATOM 534 C CA . ALA A 1 69 ? 7.484 1.356 -14.330 1.00 95.69 69 ALA A CA 1
ATOM 535 C C . ALA A 1 69 ? 7.685 0.089 -15.180 1.00 95.69 69 ALA A C 1
ATOM 537 O O . ALA A 1 69 ? 8.784 -0.136 -15.690 1.00 95.69 69 ALA A O 1
ATOM 538 N N . ASP A 1 70 ? 6.628 -0.696 -15.403 1.00 96.56 70 ASP A N 1
ATOM 539 C CA . ASP A 1 70 ? 6.676 -1.871 -16.279 1.00 96.56 70 ASP A CA 1
ATOM 540 C C . ASP A 1 70 ? 7.016 -1.486 -17.725 1.00 96.56 70 ASP A C 1
ATOM 542 O O . ASP A 1 70 ? 7.922 -2.068 -18.321 1.00 96.56 70 ASP A O 1
ATOM 546 N N . ARG A 1 71 ? 6.366 -0.449 -18.275 1.00 95.62 71 ARG A N 1
ATOM 547 C CA . ARG A 1 71 ? 6.677 0.059 -19.626 1.00 95.62 71 ARG A CA 1
ATOM 548 C C . ARG A 1 71 ? 8.127 0.510 -19.748 1.00 95.62 71 ARG A C 1
ATOM 550 O O . ARG A 1 71 ? 8.767 0.222 -20.759 1.00 95.62 71 ARG A O 1
ATOM 557 N N . SER A 1 72 ? 8.629 1.204 -18.729 1.00 93.69 72 SER A N 1
ATOM 558 C CA . SER A 1 72 ? 10.003 1.706 -18.687 1.00 93.69 72 SER A CA 1
ATOM 559 C C . SER A 1 72 ? 11.004 0.553 -18.622 1.00 93.69 72 SER A C 1
ATOM 561 O O . SER A 1 72 ? 11.985 0.545 -19.363 1.00 93.69 72 SER A O 1
ATOM 563 N N . ARG A 1 73 ? 10.729 -0.469 -17.800 1.00 92.44 73 ARG A N 1
ATOM 564 C CA . ARG A 1 73 ? 11.527 -1.701 -17.744 1.00 92.44 73 ARG A CA 1
ATOM 565 C C . ARG A 1 73 ? 11.546 -2.410 -19.094 1.00 92.44 73 ARG A C 1
ATOM 567 O O . ARG A 1 73 ? 12.610 -2.811 -19.551 1.00 92.44 73 ARG A O 1
ATOM 574 N N . ASP A 1 74 ? 10.396 -2.545 -19.743 1.00 91.12 74 ASP A N 1
ATOM 575 C CA . ASP A 1 74 ? 10.311 -3.203 -21.045 1.00 91.12 74 ASP A CA 1
ATOM 576 C C . ASP A 1 74 ? 11.040 -2.407 -22.130 1.00 91.12 74 ASP A C 1
ATOM 578 O O . ASP A 1 74 ? 11.651 -2.992 -23.020 1.00 91.12 74 ASP A O 1
ATOM 582 N N . GLN A 1 75 ? 10.997 -1.074 -22.066 1.00 89.88 75 GLN A N 1
ATOM 583 C CA . GLN A 1 75 ? 11.768 -0.218 -22.962 1.00 89.88 75 GLN A CA 1
ATOM 584 C C . GLN A 1 75 ? 13.271 -0.405 -22.758 1.00 89.88 75 GLN A C 1
ATOM 586 O O 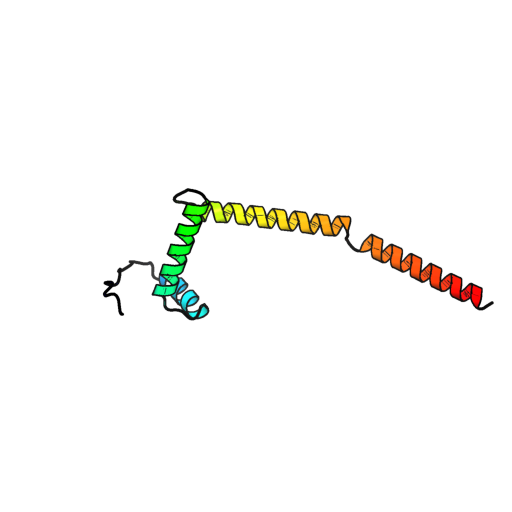. GLN A 1 75 ? 13.973 -0.656 -23.734 1.00 89.88 75 GLN A O 1
ATOM 591 N N . LEU A 1 76 ? 13.751 -0.372 -21.513 1.00 86.38 76 LEU A N 1
ATOM 592 C CA . LEU A 1 76 ? 15.156 -0.637 -21.207 1.00 86.38 76 LEU A CA 1
ATOM 593 C C . LEU A 1 76 ? 15.580 -2.032 -21.668 1.00 86.38 76 LEU A C 1
ATOM 595 O O . LEU A 1 76 ? 16.634 -2.179 -22.270 1.00 86.38 76 LEU A O 1
ATOM 599 N N . ASN A 1 77 ? 14.741 -3.045 -21.461 1.00 84.94 77 ASN A N 1
ATOM 600 C CA . ASN A 1 77 ? 15.008 -4.396 -21.946 1.00 84.94 77 ASN A CA 1
ATOM 601 C C . ASN A 1 77 ? 15.026 -4.488 -23.477 1.00 84.94 77 ASN A C 1
ATOM 603 O O . ASN A 1 77 ? 15.682 -5.370 -24.009 1.00 84.94 77 ASN A O 1
ATOM 607 N N . ARG A 1 78 ? 14.325 -3.616 -24.208 1.00 82.31 78 ARG A N 1
ATOM 608 C CA . ARG A 1 78 ? 14.417 -3.572 -25.676 1.00 82.31 78 ARG A CA 1
ATOM 609 C C . ARG A 1 78 ? 15.668 -2.844 -26.155 1.00 82.31 78 ARG A C 1
ATOM 611 O O . ARG A 1 78 ? 16.297 -3.290 -27.103 1.00 82.31 78 ARG A O 1
ATOM 618 N N . GLU A 1 79 ? 16.000 -1.720 -25.530 1.00 81.50 79 GLU A N 1
ATOM 619 C CA . GLU A 1 79 ? 17.122 -0.866 -25.943 1.00 81.50 79 GLU A CA 1
ATOM 620 C C . GLU A 1 79 ? 18.480 -1.416 -25.488 1.00 81.50 79 GLU A C 1
ATOM 622 O O . GLU A 1 79 ? 19.473 -1.278 -26.195 1.00 81.50 79 GLU A O 1
ATOM 627 N N . TYR A 1 80 ? 18.513 -2.067 -24.326 1.00 70.19 80 TYR A N 1
ATOM 628 C CA . TYR A 1 80 ? 19.718 -2.589 -23.678 1.00 70.19 80 TYR A CA 1
ATOM 629 C C . TYR A 1 80 ? 19.652 -4.096 -23.410 1.00 70.19 80 TYR A C 1
ATOM 631 O O . TYR A 1 80 ? 20.563 -4.646 -22.788 1.00 70.19 80 TYR A O 1
ATOM 639 N N . GLY A 1 81 ? 18.591 -4.773 -23.862 1.00 65.06 81 GLY A N 1
ATOM 640 C CA . GLY A 1 81 ? 18.493 -6.229 -23.819 1.00 65.06 81 GLY A CA 1
ATOM 641 C C . GLY A 1 81 ? 19.712 -6.842 -24.479 1.00 65.06 81 GLY A C 1
ATOM 642 O O . GLY A 1 81 ? 20.034 -6.530 -25.622 1.00 65.06 81 GLY A O 1
ATOM 643 N N . HIS A 1 82 ? 20.403 -7.684 -23.719 1.00 64.88 82 HIS A N 1
ATOM 644 C CA . HIS A 1 82 ? 21.766 -8.143 -23.959 1.00 64.88 82 HIS A CA 1
ATOM 645 C C . HIS A 1 82 ? 22.037 -8.820 -25.312 1.00 64.88 82 HIS A C 1
ATOM 647 O O . HIS A 1 82 ? 23.195 -9.082 -25.589 1.00 64.88 82 HIS A O 1
ATOM 653 N N . GLU A 1 83 ? 21.057 -9.037 -26.191 1.00 64.69 83 GLU A N 1
ATOM 654 C CA . GLU A 1 83 ? 21.259 -9.695 -27.490 1.00 64.69 83 GLU A CA 1
ATOM 6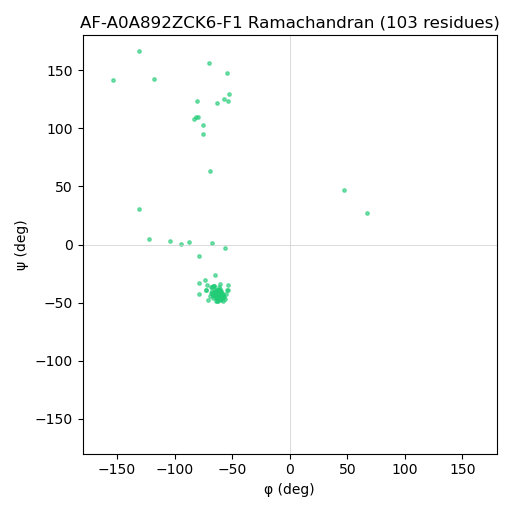55 C C . GLU A 1 83 ? 22.334 -9.016 -28.354 1.00 64.69 83 GLU A C 1
ATOM 657 O O . GLU A 1 83 ? 23.184 -9.701 -28.916 1.00 64.69 83 GLU A O 1
ATOM 662 N N . GLN A 1 84 ? 22.370 -7.679 -28.421 1.00 66.00 84 GLN A N 1
ATOM 663 C CA . GLN A 1 84 ? 23.422 -6.973 -29.172 1.00 66.00 84 GLN A CA 1
ATOM 664 C C . GLN A 1 84 ? 24.786 -7.034 -28.474 1.00 66.00 84 GLN A C 1
ATOM 666 O O . GLN A 1 84 ? 25.821 -7.120 -29.133 1.00 66.00 84 GLN A O 1
ATOM 671 N N . PHE A 1 85 ? 24.801 -7.003 -27.140 1.00 70.94 85 PHE A N 1
ATOM 672 C CA . PHE A 1 85 ? 26.033 -7.087 -26.355 1.00 70.94 85 PHE A CA 1
ATOM 673 C C . PHE A 1 85 ? 26.631 -8.497 -26.371 1.00 70.94 85 PHE A C 1
ATOM 675 O O . PHE A 1 85 ? 27.848 -8.631 -26.473 1.00 70.94 85 PHE A O 1
ATOM 682 N N . ASP A 1 86 ? 25.793 -9.527 -26.299 1.00 76.12 86 ASP A N 1
ATOM 683 C CA . ASP A 1 86 ? 26.177 -10.933 -26.369 1.00 76.12 86 ASP A CA 1
ATOM 684 C C . ASP A 1 86 ? 26.654 -11.283 -27.781 1.00 76.12 86 ASP A C 1
ATOM 686 O O . ASP A 1 86 ? 27.734 -11.850 -27.922 1.00 76.12 86 ASP A O 1
ATOM 690 N N . ALA A 1 87 ? 25.946 -10.836 -28.826 1.00 76.12 87 ALA A N 1
ATOM 691 C CA . ALA A 1 87 ? 26.401 -11.000 -30.206 1.00 76.12 87 ALA A CA 1
ATOM 692 C C . ALA A 1 87 ? 27.760 -10.318 -30.447 1.00 76.12 87 ALA A C 1
ATOM 694 O O . ALA A 1 87 ? 28.682 -10.935 -30.974 1.00 76.12 87 ALA A O 1
ATOM 695 N N . MET A 1 88 ? 27.930 -9.071 -29.993 1.00 80.62 88 MET A N 1
ATOM 696 C CA . MET A 1 88 ? 29.199 -8.351 -30.137 1.00 80.62 88 MET A CA 1
ATOM 697 C C . MET A 1 88 ? 30.327 -8.992 -29.314 1.00 80.62 88 MET A C 1
ATOM 699 O O . MET A 1 88 ? 31.478 -9.028 -29.746 1.00 80.62 88 MET A O 1
ATOM 703 N N . LYS A 1 89 ? 30.021 -9.527 -28.128 1.00 85.12 89 LYS A N 1
ATOM 704 C CA . LYS A 1 89 ? 30.978 -10.285 -27.315 1.00 85.12 89 LYS A CA 1
ATOM 705 C C . LYS A 1 89 ? 31.426 -11.556 -28.032 1.00 85.12 89 LYS A C 1
ATOM 707 O O . LYS A 1 89 ? 32.625 -11.837 -28.037 1.00 85.12 89 LYS A O 1
ATOM 712 N N . ASP A 1 90 ? 30.501 -12.299 -28.628 1.00 87.81 90 ASP A N 1
ATOM 713 C CA . ASP A 1 90 ? 30.809 -13.514 -29.380 1.00 87.81 90 ASP A CA 1
ATOM 714 C C . ASP A 1 90 ? 31.652 -13.196 -30.623 1.00 87.81 90 ASP A C 1
ATOM 716 O O . ASP A 1 90 ? 32.658 -13.866 -30.869 1.00 87.81 90 ASP A O 1
ATOM 720 N N . GLU A 1 91 ? 31.334 -12.113 -31.339 1.00 90.44 91 GLU A N 1
ATOM 721 C CA . GLU A 1 91 ? 32.147 -11.611 -32.453 1.00 90.44 91 GLU A CA 1
ATOM 722 C C . GLU A 1 91 ? 33.573 -11.243 -32.013 1.00 90.44 91 GLU A C 1
ATOM 724 O O . GLU A 1 91 ? 34.548 -11.626 -32.664 1.00 90.44 91 GLU A O 1
ATOM 729 N N . ILE A 1 92 ? 33.725 -10.544 -30.882 1.00 92.56 92 ILE A N 1
ATOM 730 C CA . ILE A 1 92 ? 35.041 -10.183 -30.334 1.00 92.56 92 ILE A CA 1
ATOM 731 C C . ILE A 1 92 ? 35.825 -11.435 -29.923 1.00 92.56 92 ILE A C 1
ATOM 733 O O . ILE A 1 92 ? 37.024 -11.524 -30.194 1.00 92.56 92 ILE A O 1
ATOM 737 N N . LEU A 1 93 ? 35.177 -12.405 -29.273 1.00 93.44 93 LEU A N 1
ATOM 738 C CA . LEU A 1 93 ? 35.818 -13.657 -28.867 1.00 93.44 93 LEU A CA 1
ATOM 739 C C . LEU A 1 93 ? 36.331 -14.440 -30.077 1.00 93.44 93 LEU A C 1
ATOM 741 O O . LEU A 1 93 ? 37.462 -14.935 -30.051 1.00 93.44 93 LEU A O 1
ATOM 745 N N . GLU A 1 94 ? 35.535 -14.508 -31.142 1.00 94.75 94 GLU A N 1
ATOM 746 C CA . GLU A 1 94 ? 35.926 -15.172 -32.381 1.00 94.75 94 GLU A CA 1
ATOM 747 C C . GLU A 1 94 ? 37.083 -14.433 -33.073 1.00 94.75 94 GLU A C 1
ATOM 749 O O . GLU A 1 94 ? 38.076 -15.058 -33.452 1.00 94.75 94 GLU A O 1
ATOM 754 N N . ALA A 1 95 ? 37.044 -13.098 -33.137 1.00 94.25 95 ALA A N 1
ATOM 755 C CA . ALA A 1 95 ? 38.141 -12.299 -33.684 1.00 94.25 95 ALA A CA 1
ATOM 756 C C . ALA A 1 95 ? 39.457 -12.491 -32.902 1.00 94.25 95 ALA A C 1
ATOM 758 O O . ALA A 1 95 ? 40.529 -12.659 -33.493 1.00 94.25 95 ALA A O 1
ATOM 759 N N . VAL A 1 96 ? 39.394 -12.525 -31.566 1.00 95.06 96 VAL A N 1
ATOM 760 C CA . VAL A 1 96 ? 40.561 -12.783 -30.704 1.00 95.06 96 VAL A CA 1
ATOM 761 C C . VAL A 1 96 ? 41.121 -14.187 -30.936 1.00 95.06 96 VAL A C 1
ATOM 763 O O . VAL A 1 96 ? 42.343 -14.366 -30.982 1.00 95.06 96 VAL A O 1
ATOM 766 N N . LYS A 1 97 ? 40.254 -15.189 -31.109 1.00 94.44 97 LYS A N 1
ATOM 767 C CA . LYS A 1 97 ? 40.665 -16.565 -31.404 1.00 94.44 97 LYS A CA 1
ATOM 768 C C . LYS A 1 97 ? 41.404 -16.653 -32.742 1.00 94.44 97 LYS A C 1
ATOM 770 O O . LYS A 1 97 ? 42.504 -17.204 -32.785 1.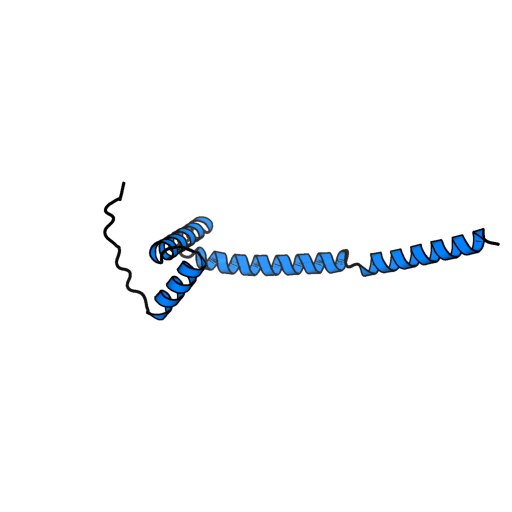00 94.44 97 LYS A O 1
ATOM 775 N N . GLN A 1 98 ? 40.864 -16.038 -33.794 1.00 93.69 98 GLN A N 1
ATOM 776 C CA . GLN A 1 98 ? 41.481 -16.013 -35.125 1.00 93.69 98 GLN A CA 1
ATOM 777 C C . GLN A 1 98 ? 42.845 -15.310 -35.129 1.00 93.69 98 GLN A C 1
ATOM 779 O O . GLN A 1 98 ? 43.791 -15.797 -35.755 1.00 93.69 98 GLN A O 1
ATOM 784 N N . LEU A 1 99 ? 42.979 -14.198 -34.397 1.00 93.81 99 LEU A N 1
ATOM 785 C CA . LEU A 1 99 ? 44.258 -13.503 -34.224 1.00 93.81 99 LEU A CA 1
ATOM 786 C C . LEU A 1 99 ? 45.297 -14.389 -33.532 1.00 93.81 99 LEU A C 1
ATOM 788 O O . LEU A 1 99 ? 46.449 -14.446 -33.959 1.00 93.81 99 LEU A O 1
ATOM 792 N N . LYS A 1 100 ? 44.892 -15.116 -32.486 1.00 91.81 100 LYS A N 1
ATOM 793 C CA . LYS A 1 100 ? 45.785 -16.028 -31.765 1.00 91.81 100 LYS A CA 1
ATOM 794 C C . LYS A 1 100 ? 46.288 -17.163 -32.659 1.00 91.81 100 LYS A C 1
ATOM 796 O O . LYS A 1 100 ? 47.465 -17.499 -32.588 1.00 91.81 100 LYS A O 1
ATOM 801 N N . GLU A 1 101 ? 45.432 -17.716 -33.513 1.00 92.56 101 GLU A N 1
ATOM 802 C CA . GLU A 1 101 ? 45.810 -18.760 -34.475 1.00 92.56 101 GLU A CA 1
ATOM 803 C C . GLU A 1 101 ? 46.788 -18.249 -35.545 1.00 92.56 101 GLU A C 1
ATOM 805 O O . GLU A 1 101 ? 47.693 -18.978 -35.948 1.00 92.56 101 GLU A O 1
ATOM 810 N N . HIS A 1 102 ? 46.651 -16.992 -35.976 1.00 88.50 102 HIS A N 1
ATOM 811 C CA . HIS A 1 102 ? 47.579 -16.372 -36.930 1.00 88.50 102 HIS A CA 1
ATOM 812 C C . HIS A 1 102 ? 48.938 -16.028 -36.313 1.00 88.50 102 HIS A C 1
ATOM 814 O O . HIS A 1 102 ? 49.941 -16.074 -37.014 1.00 88.50 102 HIS A O 1
ATOM 820 N N . LEU A 1 103 ? 48.989 -15.715 -35.017 1.00 83.00 103 LEU A N 1
ATOM 821 C CA . LEU A 1 103 ? 50.235 -15.427 -34.294 1.00 83.00 103 LEU A CA 1
ATOM 822 C C . LEU A 1 103 ? 51.026 -16.688 -33.896 1.00 83.00 103 LEU A C 1
ATOM 824 O O . LEU A 1 103 ? 52.146 -16.570 -33.405 1.00 83.00 103 LEU A O 1
ATOM 828 N N . GLN A 1 104 ? 50.444 -17.880 -34.056 1.00 76.00 104 GLN A N 1
ATOM 829 C CA . GLN A 1 104 ? 51.062 -19.173 -33.727 1.00 76.00 104 GLN A CA 1
ATOM 830 C C . GLN A 1 104 ? 51.550 -19.963 -34.959 1.00 76.00 104 GLN A C 1
ATOM 832 O O . GLN A 1 104 ? 52.028 -21.087 -34.799 1.00 76.00 104 GLN A O 1
ATOM 837 N N . LYS A 1 105 ? 51.438 -19.393 -36.166 1.00 55.44 105 LYS A N 1
ATOM 838 C CA . LYS A 1 105 ? 52.056 -19.889 -37.409 1.00 55.44 105 LYS A CA 1
ATOM 839 C C . LYS A 1 105 ? 53.322 -19.101 -37.721 1.00 55.44 105 LYS A C 1
ATOM 841 O O . LYS A 1 105 ? 54.244 -19.723 -38.290 1.00 55.44 105 LYS A O 1
#

Organism: NCBI:txid2809020

Radius of gyration: 28.76 Å; Cα contacts (8 Å, |Δi|>4): 33; chains: 1; bounding box: 70×38×69 Å

Sequence (105 aa):
MSRDIAPFGVRMPADLKNTLETKAKANGRSLNAEVVDRLEESISMDNWHNSDKGYSFTLIALEEAVKEADRSRDQLNREYGHEQFDAMKDEILEAVKQLKEHLQK